Protein AF-A0A0P0WA53-F1 (afdb_monomer_lite)

Sequence (74 aa):
TMRSLWMSSCNVTLKGCQVLASKMPMLNVEVINERDGSNEMEENHGDLPKVEKLYVYRTTAGARDDAPNFVKIL

Organism: Oryza sativa subsp. japonica (NCBI:txid39947)

Radius of gyration: 12.78 Å; chains: 1; bounding box: 26×19×38 Å

Foldseek 3Di:
DDFKDKDAPDLAAPVNLVVCCVVCVQKWKKQAAPDPPPPDQPCPPPGHRHTRMIMIGGHPVGDDPPDPPRIDTD

Secondary structure (DSSP, 8-state):
--SEEEEESS--BHHHHHHHHHH-TTEEEEEE--S-S-S-----TTPPPBPSEEEEEE-SS-S-S---TTEEE-

InterPro domains:
  IPR032675 Leucine-rich repeat domain superfamily [G3DSA:3.80.10.10] (1-74)

Structure (mmCIF, N/CA/C/O backbone):
data_AF-A0A0P0WA53-F1
#
_entry.id   AF-A0A0P0WA53-F1
#
loop_
_atom_site.group_PDB
_atom_site.id
_atom_site.type_symbol
_atom_site.label_atom_id
_atom_site.label_alt_id
_atom_site.label_comp_id
_atom_site.label_asym_id
_atom_site.label_entity_id
_atom_site.label_seq_id
_atom_site.pdbx_PDB_ins_code
_atom_site.Cartn_x
_atom_site.Cartn_y
_atom_site.Cartn_z
_atom_site.occupancy
_atom_site.B_iso_or_equiv
_atom_site.auth_seq_id
_atom_site.auth_comp_id
_atom_site.auth_asym_id
_atom_site.auth_atom_id
_atom_site.pdbx_PDB_model_num
ATOM 1 N N . THR A 1 1 ? -6.379 11.540 -16.622 1.00 80.62 1 THR A N 1
ATOM 2 C CA . THR A 1 1 ? -6.593 10.297 -15.841 1.00 80.62 1 THR A CA 1
ATOM 3 C C . THR A 1 1 ? -5.721 10.350 -14.601 1.00 80.62 1 THR A C 1
ATOM 5 O O . THR A 1 1 ? -4.680 10.995 -14.661 1.00 80.62 1 THR A O 1
ATOM 8 N N . MET A 1 2 ? -6.088 9.693 -13.501 1.00 92.75 2 MET A N 1
ATOM 9 C CA . MET A 1 2 ? -5.215 9.628 -12.320 1.00 92.75 2 MET A CA 1
ATOM 10 C C . MET A 1 2 ? -4.049 8.660 -12.562 1.00 92.75 2 MET A C 1
ATOM 12 O O . MET A 1 2 ? -4.236 7.602 -13.165 1.00 92.75 2 MET A O 1
ATOM 16 N N . ARG A 1 3 ? -2.845 9.046 -12.126 1.00 95.75 3 ARG A N 1
ATOM 17 C CA . ARG A 1 3 ? -1.664 8.166 -12.101 1.00 95.75 3 ARG A CA 1
ATOM 18 C C . ARG A 1 3 ? -1.624 7.372 -10.797 1.00 95.75 3 ARG A C 1
ATOM 20 O O . ARG A 1 3 ? -1.412 6.164 -10.826 1.00 95.75 3 ARG A O 1
ATOM 27 N N . SER A 1 4 ? -1.870 8.061 -9.691 1.00 98.00 4 SER A N 1
ATOM 28 C CA . SER A 1 4 ? -1.865 7.515 -8.343 1.00 98.00 4 SER A CA 1
ATOM 29 C C . SER A 1 4 ? -2.751 8.349 -7.414 1.00 98.00 4 SER A C 1
ATOM 31 O O . SER A 1 4 ? -3.224 9.428 -7.786 1.00 98.00 4 SER A O 1
ATOM 33 N N . LEU A 1 5 ? -2.978 7.821 -6.217 1.00 98.19 5 LEU A N 1
ATOM 34 C CA . LEU A 1 5 ? -3.612 8.469 -5.079 1.00 98.19 5 LEU A CA 1
ATOM 35 C C . LEU A 1 5 ? -2.716 8.257 -3.856 1.00 98.19 5 LEU A C 1
ATOM 37 O O . LEU A 1 5 ? -2.248 7.147 -3.615 1.00 98.19 5 LEU A O 1
ATOM 41 N N . TRP A 1 6 ? -2.508 9.319 -3.085 1.00 98.12 6 TRP A N 1
ATOM 42 C CA . TRP A 1 6 ? -1.801 9.292 -1.810 1.00 98.12 6 TRP A CA 1
ATOM 43 C C . TRP A 1 6 ? -2.716 9.842 -0.721 1.00 98.12 6 TRP A C 1
ATOM 45 O O . TRP A 1 6 ? -3.342 10.886 -0.913 1.00 98.12 6 TRP A O 1
ATOM 55 N N . MET A 1 7 ? -2.786 9.156 0.414 1.00 97.81 7 MET A N 1
ATOM 56 C CA . MET A 1 7 ? -3.531 9.602 1.588 1.00 97.81 7 MET A CA 1
ATOM 57 C C . MET A 1 7 ? -2.697 9.348 2.839 1.00 97.81 7 MET A C 1
ATOM 59 O O . MET A 1 7 ? -2.178 8.254 3.029 1.00 97.81 7 MET A O 1
ATOM 63 N N . SER A 1 8 ? -2.596 10.344 3.709 1.00 94.44 8 SER A N 1
ATOM 64 C CA . SER A 1 8 ? -1.899 10.261 4.995 1.00 94.44 8 SER A CA 1
ATOM 65 C C . SER A 1 8 ? -2.700 11.019 6.041 1.00 94.44 8 SER A C 1
ATOM 67 O O . SER A 1 8 ? -3.315 12.034 5.705 1.00 94.44 8 SER A O 1
ATOM 69 N N . SER A 1 9 ? -2.712 10.542 7.287 1.00 89.38 9 SER A N 1
ATOM 70 C CA . SER A 1 9 ? -3.498 11.160 8.372 1.00 89.38 9 SER A CA 1
ATOM 71 C C . SER A 1 9 ? -4.984 11.334 8.010 1.00 89.38 9 SER A C 1
ATOM 73 O O . SER A 1 9 ? -5.607 12.347 8.321 1.00 89.38 9 SER A O 1
ATOM 75 N N . CYS A 1 10 ? -5.543 10.352 7.297 1.00 92.25 10 CYS A N 1
ATOM 76 C CA . CYS A 1 10 ? -6.932 10.329 6.840 1.00 92.25 10 CYS A CA 1
ATOM 77 C C . CYS A 1 10 ? -7.729 9.236 7.568 1.00 92.25 10 CYS A C 1
ATOM 79 O O . CYS A 1 10 ? -7.167 8.260 8.056 1.00 92.25 10 CYS A O 1
ATOM 81 N N . ASN A 1 11 ? -9.061 9.337 7.561 1.00 91.62 11 ASN A N 1
ATOM 82 C CA . ASN A 1 11 ? -9.956 8.319 8.130 1.00 91.62 11 ASN A CA 1
ATOM 83 C C . ASN A 1 11 ? -10.165 7.118 7.185 1.00 91.62 11 ASN A C 1
ATOM 85 O O . ASN A 1 11 ? -11.296 6.746 6.877 1.00 91.62 11 ASN A O 1
ATOM 89 N N . VAL A 1 12 ? -9.075 6.524 6.694 1.00 93.56 12 VAL A N 1
ATOM 90 C CA . VAL A 1 12 ? -9.120 5.323 5.849 1.00 93.56 12 VAL A CA 1
ATOM 91 C C . VAL A 1 12 ? -8.861 4.093 6.707 1.00 93.56 12 VAL A C 1
ATOM 93 O O . VAL A 1 12 ? -7.880 4.036 7.444 1.00 93.56 12 VAL A O 1
ATOM 96 N N . THR A 1 13 ? -9.739 3.098 6.608 1.00 93.94 13 THR A N 1
ATOM 97 C CA . THR A 1 13 ? -9.641 1.865 7.395 1.00 93.94 13 THR A CA 1
ATOM 98 C C . THR A 1 13 ? -8.889 0.778 6.641 1.00 93.94 13 THR A C 1
ATOM 100 O O . THR A 1 13 ? -8.992 0.668 5.415 1.00 93.94 13 THR A O 1
ATOM 103 N N . LEU A 1 14 ? -8.202 -0.102 7.375 1.00 92.88 14 LEU A N 1
ATOM 104 C CA . LEU A 1 14 ? -7.519 -1.256 6.781 1.00 92.88 14 LEU A CA 1
ATOM 105 C C . LEU A 1 14 ? -8.495 -2.152 6.003 1.00 92.88 14 LEU A C 1
ATOM 107 O O . LEU A 1 14 ? -8.178 -2.638 4.915 1.00 92.88 14 LEU A O 1
AT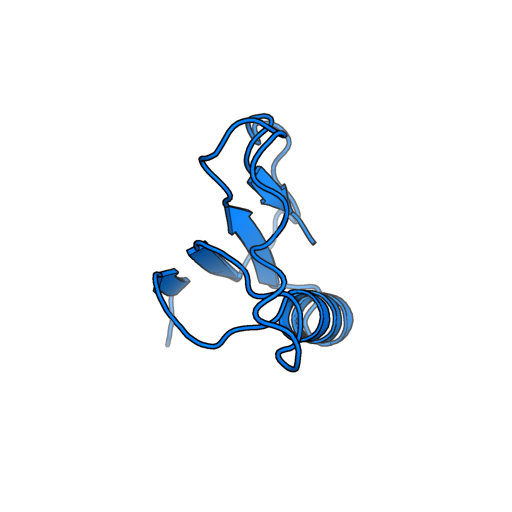OM 111 N N . LYS A 1 15 ? -9.714 -2.335 6.530 1.00 94.44 15 LYS A N 1
ATOM 112 C CA . LYS A 1 15 ? -10.755 -3.114 5.851 1.00 94.44 15 LYS A CA 1
ATOM 113 C C . LYS A 1 15 ? -11.176 -2.476 4.527 1.00 94.44 15 LYS A C 1
ATOM 115 O O . LYS A 1 15 ? -11.394 -3.197 3.555 1.00 94.44 15 LYS A O 1
ATOM 120 N N . GLY A 1 16 ? -11.254 -1.146 4.469 1.00 96.00 16 GLY A N 1
ATOM 121 C CA . GLY A 1 16 ? -11.512 -0.408 3.234 1.00 96.00 16 GLY A CA 1
ATOM 122 C C . GLY A 1 16 ? -10.442 -0.670 2.175 1.00 96.00 16 GLY A C 1
ATOM 123 O O . GLY A 1 16 ? -10.783 -0.973 1.033 1.00 96.00 16 GLY A O 1
ATOM 124 N N . CYS A 1 17 ? -9.164 -0.656 2.563 1.00 97.00 17 CYS A N 1
ATOM 125 C CA . CYS A 1 17 ? -8.054 -0.966 1.658 1.00 97.00 17 CYS A CA 1
ATOM 126 C C . CYS A 1 17 ? -8.136 -2.401 1.104 1.00 97.00 17 CYS A C 1
ATOM 128 O O . CYS A 1 17 ? -7.982 -2.600 -0.096 1.00 97.00 17 CYS A O 1
ATOM 130 N N . GLN A 1 18 ? -8.466 -3.394 1.939 1.00 96.88 18 GLN A N 1
ATOM 131 C CA . GLN A 1 18 ? -8.666 -4.785 1.492 1.00 96.88 18 GLN A CA 1
ATOM 132 C C . GLN A 1 18 ? -9.833 -4.922 0.498 1.00 96.88 18 GLN A C 1
ATOM 134 O O . GLN A 1 18 ? -9.752 -5.652 -0.493 1.00 96.88 18 GLN A O 1
ATOM 139 N N . VAL A 1 19 ? -10.941 -4.215 0.748 1.00 98.19 19 VAL A N 1
ATOM 140 C CA . VAL A 1 19 ? -12.085 -4.189 -0.177 1.00 98.19 19 VAL A CA 1
ATOM 141 C C . VAL A 1 19 ? -11.698 -3.527 -1.499 1.00 98.19 19 VAL A C 1
ATOM 143 O O . VAL A 1 19 ? -12.100 -4.010 -2.555 1.00 98.19 19 VAL A O 1
ATOM 146 N N . LEU A 1 20 ? -10.904 -2.455 -1.465 1.00 97.88 20 LEU A N 1
ATOM 147 C CA . LEU A 1 20 ? -10.396 -1.813 -2.675 1.00 97.88 20 LEU A CA 1
ATOM 148 C C . LEU A 1 20 ? -9.515 -2.767 -3.492 1.00 97.88 20 LEU A C 1
ATOM 150 O O . LEU A 1 20 ? -9.784 -2.939 -4.678 1.00 97.88 20 LEU A O 1
ATOM 154 N N . ALA A 1 21 ? -8.532 -3.415 -2.862 1.00 97.50 21 ALA A N 1
ATOM 155 C CA . ALA A 1 21 ? -7.620 -4.352 -3.523 1.00 97.50 21 ALA A CA 1
ATOM 156 C C . ALA A 1 21 ? -8.375 -5.514 -4.193 1.00 97.50 21 ALA A C 1
ATOM 158 O O . ALA A 1 21 ? -8.199 -5.784 -5.379 1.00 97.50 21 ALA A O 1
ATOM 159 N N . SER A 1 22 ? -9.316 -6.132 -3.469 1.00 97.56 22 SER A N 1
ATOM 160 C CA . SER A 1 22 ? -10.135 -7.233 -4.006 1.00 97.56 22 SER A CA 1
ATOM 161 C C . SER A 1 22 ? -11.059 -6.821 -5.155 1.00 97.56 22 SER A C 1
ATOM 163 O O . SER A 1 22 ? -11.286 -7.611 -6.070 1.00 97.56 22 SER A O 1
ATOM 165 N N . LYS A 1 23 ? -11.605 -5.598 -5.134 1.00 98.25 23 LYS A N 1
ATOM 166 C CA . LYS A 1 23 ? -12.474 -5.096 -6.212 1.00 98.25 23 LYS A CA 1
ATOM 167 C C . LYS A 1 23 ? -11.697 -4.598 -7.427 1.00 98.25 23 LYS A C 1
ATOM 169 O O . LYS A 1 23 ? -12.241 -4.611 -8.527 1.00 98.25 23 LYS A O 1
ATOM 174 N N . MET A 1 24 ? -10.467 -4.128 -7.232 1.00 97.12 24 MET A N 1
ATOM 175 C CA . MET A 1 24 ? -9.663 -3.464 -8.258 1.00 97.12 24 MET A CA 1
ATOM 176 C C . MET A 1 24 ? -8.274 -4.115 -8.373 1.00 97.12 24 MET A C 1
ATOM 178 O O . MET A 1 24 ? -7.278 -3.469 -8.058 1.00 97.12 24 MET A O 1
ATOM 182 N N . PR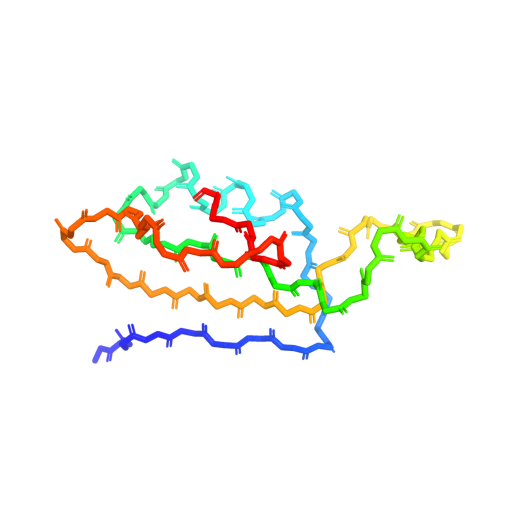O A 1 25 ? -8.173 -5.356 -8.891 1.00 95.38 25 PRO A N 1
ATOM 183 C CA . PRO A 1 25 ? -6.927 -6.139 -8.892 1.00 95.38 25 PRO A CA 1
ATOM 184 C C . PRO A 1 25 ? -5.803 -5.560 -9.770 1.00 95.38 25 PRO A C 1
ATOM 186 O O . PRO A 1 25 ? -4.665 -6.002 -9.694 1.00 95.38 25 PRO A O 1
ATOM 189 N N . MET A 1 26 ? -6.110 -4.569 -10.615 1.00 95.75 26 MET A N 1
ATOM 190 C CA . MET A 1 26 ? -5.123 -3.851 -11.437 1.00 95.75 26 MET A CA 1
ATOM 191 C C . MET A 1 26 ? -4.532 -2.620 -10.726 1.00 95.75 26 MET A C 1
ATOM 193 O O . MET A 1 26 ? -3.809 -1.828 -11.341 1.00 95.75 26 MET A O 1
ATOM 197 N N . LEU A 1 27 ? -4.880 -2.407 -9.454 1.00 97.69 27 LEU A N 1
ATOM 198 C CA . LEU A 1 27 ? -4.301 -1.381 -8.597 1.00 97.69 27 LEU A CA 1
ATOM 199 C C . LEU A 1 27 ? -3.441 -2.054 -7.531 1.00 97.69 27 LEU A C 1
ATOM 201 O O . LEU A 1 27 ? -3.924 -2.933 -6.826 1.00 97.69 27 LEU A O 1
ATOM 205 N N . ASN A 1 28 ? -2.214 -1.574 -7.352 1.00 98.06 28 ASN A N 1
ATOM 206 C CA . ASN A 1 28 ? -1.489 -1.856 -6.122 1.00 98.06 28 ASN A CA 1
ATOM 207 C C . ASN A 1 28 ? -2.043 -0.951 -5.027 1.00 98.06 28 ASN A C 1
ATOM 209 O O . ASN A 1 28 ? -2.159 0.264 -5.221 1.00 98.06 28 ASN A O 1
ATOM 213 N N . VAL A 1 29 ? -2.390 -1.556 -3.895 1.00 98.44 29 VAL A N 1
ATOM 214 C CA . VAL A 1 29 ? -2.878 -0.875 -2.697 1.00 98.44 29 VAL A CA 1
ATOM 215 C C . VAL A 1 29 ? -1.833 -1.066 -1.608 1.00 98.44 29 VAL A C 1
ATOM 217 O O . VAL A 1 29 ? -1.752 -2.123 -0.990 1.00 98.44 29 VAL A O 1
ATOM 220 N N . GLU A 1 30 ? -1.015 -0.046 -1.380 1.00 98.19 30 GLU A N 1
ATOM 221 C CA . GLU A 1 30 ? 0.084 -0.107 -0.422 1.00 98.19 30 GLU A CA 1
ATOM 222 C C . GLU A 1 30 ? -0.286 0.609 0.869 1.00 98.19 30 GLU A C 1
ATOM 224 O O . GLU A 1 30 ? -0.487 1.826 0.896 1.00 98.19 30 GLU A O 1
ATOM 229 N N . VAL A 1 31 ? -0.360 -0.158 1.950 1.00 96.88 31 VAL A N 1
ATOM 230 C CA 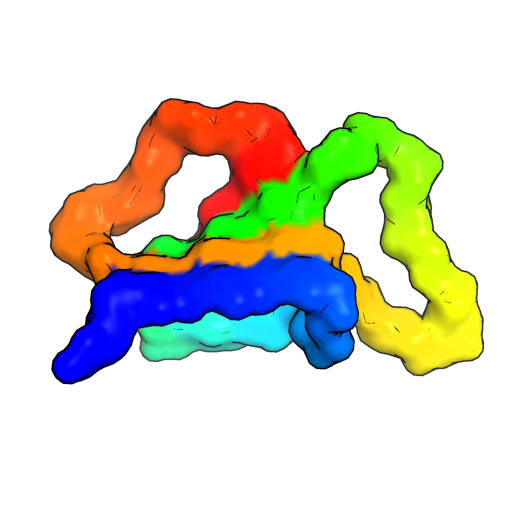. VAL A 1 31 ? -0.482 0.360 3.310 1.00 96.88 31 VAL A CA 1
ATOM 231 C C . VAL A 1 31 ? 0.920 0.534 3.873 1.00 96.88 31 VAL A C 1
ATOM 233 O O . VAL A 1 31 ? 1.681 -0.430 3.932 1.00 96.88 31 VAL A O 1
ATOM 236 N N . ILE A 1 32 ? 1.258 1.752 4.282 1.00 95.75 32 ILE A N 1
ATOM 237 C CA . ILE A 1 32 ? 2.591 2.110 4.775 1.00 95.75 32 ILE A CA 1
ATOM 238 C C . ILE A 1 32 ? 2.440 2.531 6.236 1.00 95.75 32 ILE A C 1
ATOM 240 O O . ILE A 1 32 ? 1.745 3.509 6.516 1.00 95.75 32 ILE A O 1
ATOM 244 N N . ASN A 1 33 ? 3.076 1.789 7.143 1.00 88.44 33 ASN A N 1
ATOM 245 C CA . ASN A 1 33 ? 3.042 2.031 8.587 1.00 88.44 33 ASN A CA 1
ATOM 246 C C . ASN A 1 33 ? 4.478 2.141 9.109 1.00 88.44 33 ASN A C 1
ATOM 248 O O . ASN A 1 33 ? 5.132 1.127 9.326 1.00 88.44 33 ASN A O 1
ATOM 25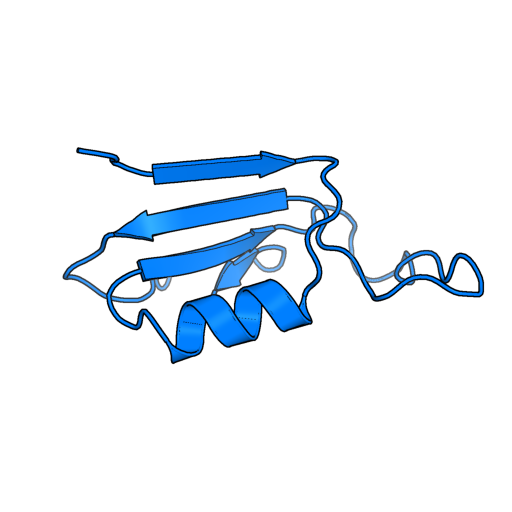2 N N . GLU A 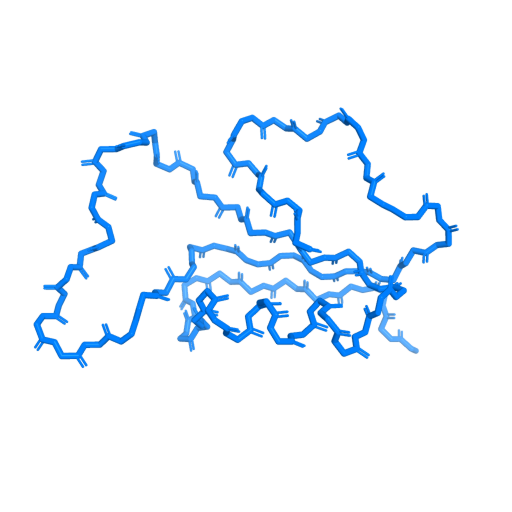1 34 ? 4.974 3.359 9.304 1.00 78.62 34 GLU A N 1
ATOM 253 C CA . GLU A 1 34 ? 6.380 3.631 9.649 1.00 78.62 34 GLU A CA 1
ATOM 254 C C . GLU A 1 34 ? 6.712 3.356 11.122 1.00 78.62 34 GLU A C 1
ATOM 256 O O . GLU A 1 34 ? 7.877 3.404 11.512 1.00 78.62 34 GLU A O 1
ATOM 261 N N . ARG A 1 35 ? 5.710 3.068 11.957 1.00 69.12 35 ARG A N 1
ATOM 262 C CA . ARG A 1 35 ? 5.925 2.705 13.361 1.00 69.12 35 ARG A CA 1
ATOM 263 C C . ARG A 1 35 ? 6.209 1.207 13.468 1.00 69.12 35 ARG A C 1
ATOM 265 O O . ARG A 1 35 ? 5.328 0.387 13.219 1.00 69.12 35 ARG A O 1
ATOM 272 N N . ASP A 1 36 ? 7.437 0.875 13.861 1.00 53.28 36 ASP A N 1
ATOM 273 C CA . ASP A 1 36 ? 7.911 -0.483 14.139 1.00 53.28 36 ASP A CA 1
ATOM 274 C C . ASP A 1 36 ? 7.009 -1.196 15.154 1.00 53.28 36 ASP A C 1
ATOM 276 O O . ASP A 1 36 ? 7.169 -1.000 16.349 1.00 53.28 36 ASP A O 1
ATOM 280 N N . GLY A 1 37 ? 6.060 -2.014 14.690 1.00 51.31 37 GLY A N 1
ATOM 281 C CA . GLY A 1 37 ? 5.477 -3.173 15.390 1.00 51.31 37 GLY A CA 1
ATOM 282 C C . GLY A 1 37 ? 4.886 -3.023 16.806 1.00 51.31 37 GLY A C 1
ATOM 283 O O . GLY A 1 37 ? 4.392 -4.022 17.321 1.00 51.31 37 GLY A O 1
ATOM 284 N N . SER A 1 38 ? 4.921 -1.853 17.449 1.00 45.59 38 SER A N 1
ATOM 285 C CA . SER A 1 38 ? 4.685 -1.707 18.894 1.00 45.59 38 SER A CA 1
ATOM 286 C C . SER A 1 38 ? 3.754 -0.568 19.288 1.00 45.59 38 SER A C 1
ATOM 288 O O . SER A 1 38 ? 3.434 -0.447 20.464 1.00 45.59 38 SER A O 1
ATOM 290 N N . ASN A 1 39 ? 3.277 0.242 18.345 1.00 44.84 39 ASN A N 1
ATOM 291 C CA . ASN A 1 39 ? 2.036 0.962 18.580 1.00 44.84 39 ASN A CA 1
ATOM 292 C C . ASN A 1 39 ? 0.947 0.125 17.940 1.00 44.84 39 ASN A C 1
ATOM 294 O O . ASN A 1 39 ? 0.667 0.236 16.745 1.00 44.84 39 ASN A O 1
ATOM 298 N N . GLU A 1 40 ? 0.368 -0.737 18.776 1.00 47.31 40 GLU A N 1
ATOM 299 C CA . GLU A 1 40 ? -1.076 -0.920 18.841 1.00 47.31 40 GLU A CA 1
ATOM 300 C C . GLU A 1 40 ? -1.736 0.230 18.082 1.00 47.31 40 GLU A C 1
ATOM 302 O O . GLU A 1 40 ? -1.517 1.401 18.415 1.00 47.31 40 GLU A O 1
ATOM 307 N N . MET A 1 41 ? -2.431 -0.099 16.985 1.00 53.50 41 MET A N 1
ATOM 308 C CA . MET A 1 41 ? -3.444 0.788 16.424 1.00 53.50 41 MET A CA 1
ATOM 309 C C . MET A 1 41 ? -4.139 1.364 17.639 1.00 53.50 41 MET A C 1
ATOM 311 O O . MET A 1 41 ? -4.751 0.570 18.342 1.00 53.50 41 MET A O 1
ATOM 315 N N . GLU A 1 42 ? -3.903 2.642 17.962 1.00 48.16 42 GLU A N 1
ATOM 316 C CA . GLU A 1 42 ? -4.454 3.235 19.172 1.00 48.16 42 GLU A CA 1
ATOM 317 C C . GLU A 1 42 ? -5.939 2.937 19.089 1.00 48.16 42 GLU A C 1
ATOM 319 O O . GLU A 1 42 ? -6.645 3.487 18.234 1.00 48.16 42 GLU A O 1
ATOM 324 N N . GLU A 1 43 ? -6.366 1.970 19.900 1.00 47.38 43 GLU A N 1
ATOM 325 C CA . GLU A 1 43 ? -7.744 1.595 20.083 1.00 47.38 43 GLU A CA 1
ATOM 326 C C . GLU A 1 43 ? -8.325 2.785 20.833 1.00 47.38 43 GLU A C 1
ATOM 328 O O . GLU A 1 43 ? -8.525 2.774 22.043 1.00 47.38 43 GLU A O 1
ATOM 333 N N . ASN A 1 44 ? -8.552 3.880 20.106 1.00 47.75 44 ASN A N 1
ATOM 334 C CA . ASN A 1 44 ? -9.546 4.851 20.487 1.00 47.75 44 ASN A CA 1
ATOM 335 C C . ASN A 1 44 ? -10.831 4.041 20.542 1.00 47.75 44 ASN A C 1
ATOM 337 O O . ASN A 1 44 ? -11.411 3.725 19.504 1.00 47.75 44 ASN A O 1
ATOM 341 N N . HIS A 1 45 ? -11.161 3.609 21.758 1.00 47.09 45 HIS A N 1
ATOM 342 C CA . HIS A 1 45 ? -12.282 2.771 22.141 1.00 47.09 45 HIS A CA 1
ATOM 343 C C . HIS A 1 45 ? -13.552 3.187 21.373 1.00 47.09 45 HIS A C 1
ATOM 345 O O . HIS A 1 45 ? -14.291 4.064 21.816 1.00 47.09 45 HIS A O 1
ATOM 351 N N . GLY A 1 46 ? -13.780 2.592 20.194 1.00 56.53 46 GLY A N 1
ATOM 352 C CA . GLY A 1 46 ? -14.917 2.890 19.314 1.00 56.53 46 GLY A CA 1
ATOM 353 C C . GLY A 1 46 ? -14.631 2.980 17.806 1.00 56.53 46 GLY A C 1
ATOM 354 O O . GLY A 1 46 ? -15.556 2.744 17.030 1.00 56.53 46 GLY A O 1
ATOM 355 N N . ASP A 1 47 ? -13.400 3.271 17.366 1.00 62.72 47 ASP A N 1
ATOM 356 C CA . ASP A 1 47 ? -13.086 3.499 15.941 1.00 62.72 47 ASP A CA 1
ATOM 357 C C . ASP A 1 47 ? -12.437 2.279 15.254 1.00 62.72 47 ASP A C 1
ATOM 359 O O . ASP A 1 47 ? -11.586 1.591 15.813 1.00 62.72 47 ASP A O 1
ATOM 363 N N . LEU A 1 48 ? -12.826 2.010 13.998 1.00 72.69 48 LEU A N 1
ATOM 364 C CA . LEU A 1 48 ? -12.226 0.951 13.170 1.00 72.69 48 LEU A CA 1
ATOM 365 C C . LEU A 1 48 ? -10.720 1.197 12.950 1.00 72.69 48 LEU A C 1
ATOM 367 O O . LEU A 1 48 ? -10.325 2.349 12.761 1.00 72.69 48 LEU A O 1
ATOM 371 N N . PRO A 1 49 ? -9.889 0.141 12.842 1.00 80.44 49 PRO A N 1
ATOM 372 C CA . PRO A 1 49 ? -8.446 0.278 12.658 1.00 80.44 49 PRO A CA 1
ATOM 373 C C . PRO A 1 49 ? -8.096 1.041 11.370 1.00 80.44 49 PRO A C 1
ATOM 375 O O . PRO A 1 49 ? -8.424 0.606 10.254 1.00 80.44 49 PRO A O 1
ATOM 378 N N . LYS A 1 50 ? -7.434 2.193 11.535 1.00 88.75 50 LYS A N 1
ATOM 379 C CA . LYS A 1 50 ? -7.032 3.117 10.461 1.00 88.75 50 LYS A CA 1
ATOM 380 C C . LYS A 1 50 ? -5.611 2.830 9.981 1.00 88.75 50 LYS A C 1
ATOM 382 O O . LYS A 1 50 ? -4.786 2.322 10.734 1.00 88.75 50 LYS A O 1
ATOM 387 N N . VAL A 1 51 ? -5.339 3.148 8.717 1.00 91.56 51 VAL A N 1
ATOM 388 C CA . VAL A 1 51 ? -3.989 3.066 8.136 1.00 91.56 51 VAL A CA 1
ATOM 389 C C . VAL A 1 51 ? -3.263 4.400 8.283 1.00 91.56 51 VAL A C 1
ATOM 391 O O . VAL A 1 51 ? -3.890 5.453 8.167 1.00 91.56 51 VAL A O 1
ATOM 394 N N . GLU A 1 52 ? -1.950 4.368 8.517 1.00 92.75 52 GLU A N 1
ATOM 395 C CA . GLU A 1 52 ? -1.157 5.593 8.678 1.00 92.75 52 GLU A CA 1
ATOM 396 C C . GLU A 1 52 ? -1.028 6.342 7.344 1.00 92.75 52 GLU A C 1
ATOM 398 O O . GLU A 1 52 ? -1.356 7.533 7.240 1.00 92.75 52 GLU A O 1
ATOM 403 N N . LYS A 1 53 ? -0.593 5.620 6.305 1.00 96.38 53 LYS A N 1
ATOM 404 C CA . LYS A 1 53 ? -0.522 6.120 4.935 1.00 96.38 53 LYS A CA 1
ATOM 405 C C . LYS A 1 53 ? -0.999 5.054 3.952 1.00 96.38 53 LY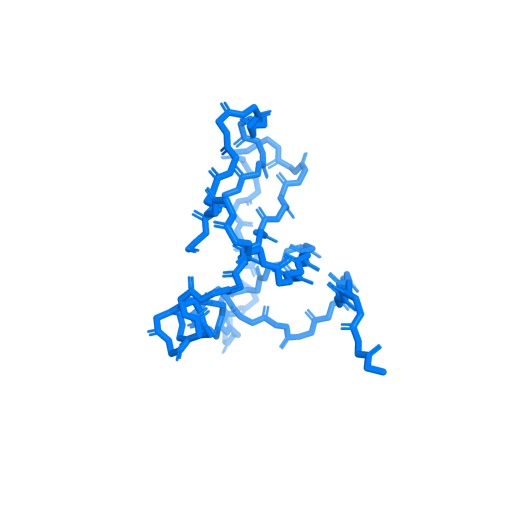S A C 1
ATOM 407 O O . LYS A 1 53 ? -0.843 3.850 4.167 1.00 96.38 53 LYS A O 1
ATOM 412 N N . LEU A 1 54 ? -1.586 5.522 2.860 1.00 97.75 54 LEU A N 1
ATOM 413 C CA . LEU A 1 54 ? -2.083 4.717 1.758 1.00 97.75 54 LEU A CA 1
ATOM 414 C C . LEU A 1 54 ? -1.541 5.281 0.447 1.00 97.75 54 LEU A C 1
ATOM 416 O O . LEU A 1 54 ? -1.749 6.458 0.137 1.00 97.75 54 LEU A O 1
ATOM 420 N N . TYR A 1 55 ? -0.922 4.416 -0.348 1.00 98.25 55 TYR A N 1
ATOM 421 C CA . TYR A 1 55 ? -0.526 4.712 -1.715 1.00 98.25 55 TYR A CA 1
ATOM 422 C C . TYR A 1 55 ? -1.212 3.743 -2.676 1.00 98.25 55 TYR A C 1
ATOM 424 O O . TYR A 1 55 ? -1.073 2.529 -2.560 1.00 98.25 55 TYR A O 1
ATOM 432 N N . VAL A 1 56 ? -1.985 4.280 -3.620 1.00 98.38 56 VAL A N 1
ATOM 433 C CA . VAL A 1 56 ? -2.702 3.490 -4.626 1.00 98.38 56 VAL A CA 1
ATOM 434 C C . VAL A 1 56 ? -2.260 3.918 -6.008 1.00 98.38 56 VAL A C 1
ATOM 436 O O . VAL A 1 56 ? -2.294 5.104 -6.342 1.00 98.38 56 VAL A O 1
ATOM 439 N N . TYR A 1 57 ? -1.894 2.961 -6.848 1.00 98.19 57 TYR A N 1
ATOM 440 C CA . TYR A 1 57 ? -1.533 3.242 -8.231 1.00 98.19 57 TYR A CA 1
ATOM 441 C C . TYR A 1 57 ? -1.896 2.080 -9.145 1.00 98.19 57 TYR A C 1
ATOM 443 O O . TYR A 1 57 ? -1.873 0.916 -8.754 1.00 98.19 57 TYR A O 1
ATOM 451 N N . ARG A 1 58 ? -2.243 2.406 -10.392 1.00 97.19 58 ARG A N 1
ATOM 452 C CA . ARG A 1 58 ? -2.500 1.387 -11.412 1.00 97.19 58 ARG A CA 1
ATOM 453 C C . ARG A 1 58 ? -1.193 0.723 -11.833 1.00 97.19 58 ARG A C 1
ATOM 455 O O . ARG A 1 58 ? -0.191 1.414 -12.021 1.00 97.19 58 ARG A O 1
ATOM 462 N N . THR A 1 59 ? -1.227 -0.578 -12.067 1.00 95.06 59 THR A N 1
ATOM 463 C CA . THR A 1 59 ? -0.070 -1.344 -12.536 1.00 95.06 59 THR A CA 1
ATOM 464 C C . THR A 1 59 ? -0.501 -2.409 -13.538 1.00 95.06 59 THR A C 1
ATOM 466 O O . THR A 1 59 ? -1.603 -2.943 -13.462 1.00 95.06 59 THR A O 1
ATOM 469 N N . THR A 1 60 ? 0.373 -2.718 -14.493 1.00 95.81 60 THR A N 1
ATOM 470 C CA . THR A 1 60 ? 0.269 -3.911 -15.351 1.00 95.81 60 THR A CA 1
ATOM 471 C C . THR A 1 60 ? 1.267 -4.995 -14.947 1.00 95.81 60 THR A C 1
ATOM 473 O O . THR A 1 60 ? 1.196 -6.099 -15.469 1.00 95.81 60 THR A O 1
ATOM 476 N N . ALA A 1 61 ? 2.200 -4.679 -14.043 1.00 95.81 61 ALA A N 1
ATOM 477 C CA . ALA A 1 61 ? 3.219 -5.600 -13.545 1.00 95.81 61 ALA A CA 1
ATOM 478 C C . ALA A 1 61 ? 2.774 -6.350 -12.276 1.00 95.81 61 ALA A C 1
ATOM 480 O O . ALA A 1 61 ? 3.432 -7.298 -11.870 1.00 95.81 61 ALA A O 1
ATOM 481 N N . GLY A 1 62 ? 1.660 -5.938 -11.658 1.00 93.62 62 GLY A N 1
ATOM 482 C CA . GLY A 1 62 ? 1.219 -6.457 -10.362 1.00 93.62 62 GLY A CA 1
ATOM 483 C C . GLY A 1 62 ? 2.015 -5.876 -9.188 1.00 93.62 62 GLY A C 1
ATOM 484 O O . GLY A 1 62 ? 2.565 -4.770 -9.283 1.00 93.62 62 GLY A O 1
ATOM 485 N N . ALA A 1 63 ? 2.036 -6.613 -8.076 1.00 95.56 63 ALA A N 1
ATOM 486 C CA . ALA A 1 63 ? 2.748 -6.248 -6.854 1.00 95.56 63 ALA A CA 1
ATOM 487 C C . ALA A 1 63 ? 4.272 -6.246 -7.068 1.00 95.56 63 ALA A C 1
ATOM 489 O O . ALA A 1 63 ? 4.805 -7.114 -7.757 1.00 95.56 63 ALA A O 1
ATOM 490 N N . ARG A 1 64 ? 4.966 -5.277 -6.463 1.00 96.38 64 ARG A N 1
ATOM 491 C CA . ARG A 1 64 ? 6.437 -5.218 -6.452 1.00 96.38 64 ARG A CA 1
ATOM 492 C C . ARG A 1 64 ? 7.015 -6.120 -5.364 1.00 96.38 64 ARG A C 1
ATOM 494 O O . ARG A 1 64 ? 6.374 -6.348 -4.339 1.00 96.38 64 ARG A O 1
ATOM 501 N N . ASP A 1 65 ? 8.222 -6.609 -5.593 1.00 96.56 65 ASP A N 1
ATOM 502 C CA . ASP A 1 65 ? 8.949 -7.553 -4.739 1.00 96.56 65 ASP A CA 1
ATOM 503 C C . ASP A 1 65 ? 9.989 -6.883 -3.823 1.00 96.56 65 ASP A C 1
ATOM 505 O O . ASP A 1 65 ? 10.570 -7.537 -2.962 1.00 96.56 65 ASP A O 1
ATOM 509 N N . ASP A 1 66 ? 10.180 -5.571 -3.957 1.00 97.19 66 ASP A N 1
ATOM 510 C CA . ASP A 1 66 ? 11.136 -4.752 -3.203 1.00 97.19 66 ASP A CA 1
ATOM 511 C C . ASP A 1 66 ? 10.504 -3.991 -2.020 1.00 97.19 66 ASP A C 1
ATOM 513 O O . ASP A 1 66 ? 11.069 -3.021 -1.505 1.00 97.19 66 ASP A O 1
ATOM 517 N N . ALA A 1 67 ? 9.296 -4.380 -1.601 1.00 95.94 67 ALA A N 1
ATOM 518 C CA . ALA A 1 67 ? 8.594 -3.714 -0.512 1.00 95.94 67 ALA A CA 1
ATOM 519 C C . ALA A 1 67 ? 9.349 -3.883 0.821 1.00 95.94 67 ALA A C 1
ATOM 521 O O . ALA A 1 67 ? 9.599 -5.014 1.241 1.00 95.94 67 ALA A O 1
ATOM 522 N N . PRO A 1 68 ? 9.704 -2.785 1.518 1.00 95.19 68 PRO A N 1
ATOM 523 C CA . PRO A 1 68 ? 10.307 -2.884 2.841 1.00 95.19 68 PRO A CA 1
ATOM 524 C C . PRO A 1 68 ? 9.272 -3.367 3.868 1.00 95.19 68 PRO A C 1
ATOM 526 O O . PRO A 1 68 ? 8.068 -3.266 3.646 1.00 95.19 68 PRO A O 1
ATOM 529 N N . ASN A 1 69 ? 9.734 -3.825 5.035 1.00 92.69 69 ASN A N 1
ATOM 530 C CA . ASN A 1 69 ? 8.892 -4.475 6.054 1.00 92.69 69 ASN A CA 1
ATOM 531 C C . ASN A 1 69 ? 7.708 -3.629 6.560 1.00 92.69 69 ASN A C 1
ATOM 533 O O . ASN A 1 69 ? 6.710 -4.176 7.023 1.00 92.69 69 ASN A O 1
ATOM 537 N N . PHE A 1 70 ? 7.813 -2.302 6.482 1.00 91.81 70 PHE A N 1
ATOM 538 C CA . PHE A 1 70 ? 6.766 -1.366 6.895 1.00 91.81 70 PHE A CA 1
ATOM 539 C C . PHE A 1 70 ? 5.716 -1.091 5.801 1.00 91.81 70 PHE A C 1
ATOM 541 O O . PHE A 1 70 ? 4.769 -0.333 6.026 1.00 91.81 70 PHE A O 1
ATOM 548 N N . VAL A 1 71 ? 5.866 -1.687 4.614 1.00 95.69 71 VAL A N 1
ATOM 549 C CA . VAL A 1 71 ? 4.907 -1.601 3.510 1.00 95.69 71 VAL A CA 1
ATOM 550 C C . VAL A 1 71 ? 4.219 -2.943 3.324 1.00 95.69 71 VAL A C 1
ATOM 552 O O . VAL A 1 71 ? 4.850 -3.964 3.065 1.00 95.69 71 VAL A O 1
ATOM 555 N N . LYS A 1 72 ? 2.890 -2.925 3.381 1.00 96.00 72 LYS A N 1
ATOM 556 C CA . LYS A 1 72 ? 2.048 -4.065 3.038 1.00 96.00 72 LYS A CA 1
ATOM 557 C C . LYS A 1 72 ? 1.294 -3.779 1.748 1.00 96.00 72 LYS A C 1
ATOM 559 O O . LYS A 1 72 ? 0.426 -2.908 1.721 1.00 96.00 72 LYS A O 1
ATOM 564 N N . ILE A 1 73 ? 1.599 -4.543 0.704 1.00 97.25 73 ILE A N 1
ATOM 565 C CA . ILE A 1 73 ? 0.823 -4.561 -0.539 1.00 97.25 73 ILE A CA 1
ATOM 566 C C . ILE A 1 73 ? -0.370 -5.501 -0.328 1.00 97.25 73 ILE A C 1
ATOM 568 O O . ILE A 1 73 ? -0.189 -6.634 0.127 1.00 97.25 73 ILE A O 1
ATOM 572 N N . LEU A 1 74 ? -1.580 -4.997 -0.572 1.00 96.25 74 LEU A N 1
ATOM 573 C CA . LEU A 1 74 ? -2.850 -5.713 -0.407 1.00 96.25 74 LEU A CA 1
ATOM 574 C C . LEU A 1 74 ? -3.416 -6.216 -1.731 1.00 96.25 74 LEU A C 1
ATOM 576 O O . LEU A 1 74 ? -3.202 -5.534 -2.758 1.00 96.25 74 LEU A O 1
#

pLDDT: mean 86.99, std 17.09, range [44.84, 98.44]